Protein AF-A0A958IWP4-F1 (afdb_monomer_lite)

Foldseek 3Di:
DDAPDPFKDKDKDKPQPVQDFDDPDPVPDTDDGIDIDIDIGGDD

pLDDT: mean 83.2, std 6.79, range [69.75, 92.62]

Sequence (44 aa):
AYQFNPRWQVTLGIENLLDLRYRPYSSGIAAAGRNVIVGLRAGF

Structure (mmCIF, N/CA/C/O backbone):
data_AF-A0A958IWP4-F1
#
_entry.id   AF-A0A958IWP4-F1
#
loop_
_atom_site.group_PDB
_atom_site.id
_atom_site.type_symbol
_atom_site.label_atom_id
_atom_site.label_alt_id
_atom_site.label_comp_id
_atom_site.label_asym_id
_atom_site.label_entity_id
_atom_site.label_seq_id
_atom_site.pdbx_PDB_ins_code
_atom_site.Cartn_x
_atom_site.Cartn_y
_atom_site.Cartn_z
_atom_site.occupancy
_atom_site.B_iso_or_equiv
_atom_site.auth_seq_id
_atom_site.auth_comp_id
_atom_site.auth_asym_id
_atom_site.auth_atom_id
_atom_site.pdbx_PDB_model_num
ATOM 1 N N . ALA A 1 1 ? 0.187 4.143 7.058 1.00 78.56 1 ALA A N 1
ATOM 2 C CA . ALA A 1 1 ? -0.814 3.380 7.831 1.00 78.56 1 ALA A CA 1
ATOM 3 C C . ALA A 1 1 ? -1.478 4.333 8.809 1.00 78.56 1 ALA A C 1
ATOM 5 O O . ALA A 1 1 ? -0.763 5.074 9.472 1.00 78.56 1 ALA A O 1
ATOM 6 N N . TYR A 1 2 ? -2.805 4.363 8.852 1.00 84.12 2 TYR A N 1
ATOM 7 C CA . TYR A 1 2 ? -3.580 5.209 9.753 1.00 84.12 2 TYR A CA 1
ATOM 8 C C . TYR A 1 2 ? -4.305 4.331 10.773 1.00 84.12 2 TYR A C 1
ATOM 10 O O . TYR A 1 2 ? -4.894 3.307 10.421 1.00 84.12 2 TYR A O 1
ATOM 18 N N . GLN A 1 3 ? -4.221 4.702 12.044 1.00 84.44 3 GLN A N 1
ATOM 19 C CA . GLN A 1 3 ? -4.817 3.953 13.141 1.00 84.44 3 GLN A CA 1
ATOM 20 C C . GLN A 1 3 ? -6.026 4.728 13.655 1.00 84.44 3 GLN A C 1
ATOM 22 O O . GLN A 1 3 ? -5.868 5.804 14.221 1.00 84.44 3 GLN A O 1
ATOM 27 N N . PHE A 1 4 ? -7.224 4.186 13.428 1.00 80.19 4 PHE A N 1
ATOM 28 C CA . PHE A 1 4 ? -8.466 4.800 13.905 1.00 80.19 4 PHE A CA 1
ATOM 29 C C . PHE A 1 4 ? -8.652 4.537 15.405 1.00 80.19 4 PHE A C 1
ATOM 31 O O . PHE A 1 4 ? -8.918 5.459 16.165 1.00 80.19 4 PHE A O 1
ATOM 38 N N . ASN A 1 5 ? -8.416 3.296 15.845 1.00 82.56 5 ASN A N 1
ATOM 39 C CA . ASN A 1 5 ? -8.462 2.879 17.249 1.00 82.56 5 ASN A CA 1
ATOM 40 C C . ASN A 1 5 ? -7.273 1.943 17.544 1.00 82.56 5 ASN A C 1
ATOM 42 O O . ASN A 1 5 ? -6.741 1.336 16.613 1.00 82.56 5 ASN A O 1
ATOM 46 N N . PRO A 1 6 ? -6.897 1.702 18.817 1.00 82.88 6 PRO A N 1
ATOM 47 C CA . PRO A 1 6 ? -5.842 0.740 19.168 1.00 82.88 6 PRO A CA 1
ATOM 48 C C . PRO A 1 6 ? -6.047 -0.643 18.535 1.00 82.88 6 PRO A C 1
ATOM 50 O O . PRO A 1 6 ? -5.090 -1.317 18.170 1.00 82.88 6 PRO A O 1
ATOM 53 N N . ARG A 1 7 ? -7.315 -1.016 18.342 1.00 85.31 7 ARG A N 1
ATOM 54 C CA . ARG A 1 7 ? -7.752 -2.277 17.743 1.00 85.31 7 ARG A CA 1
ATOM 55 C C . ARG A 1 7 ? -7.899 -2.257 16.225 1.00 85.31 7 ARG A C 1
ATOM 57 O O . ARG A 1 7 ? -7.957 -3.329 15.646 1.00 85.31 7 ARG A O 1
ATOM 64 N N . TRP A 1 8 ? -7.974 -1.094 15.580 1.00 89.12 8 TRP A N 1
ATOM 65 C CA . TRP A 1 8 ? -8.284 -0.984 14.151 1.00 89.12 8 TRP A CA 1
ATOM 66 C C . TRP A 1 8 ? -7.257 -0.113 13.429 1.00 89.12 8 TRP A C 1
ATOM 68 O O . TRP A 1 8 ? -7.144 1.089 13.684 1.00 89.12 8 TRP A O 1
ATOM 78 N N . GLN A 1 9 ? -6.531 -0.720 12.492 1.00 89.94 9 GLN A N 1
ATOM 79 C CA . GLN A 1 9 ? -5.527 -0.064 11.661 1.00 89.94 9 GLN A CA 1
ATOM 80 C C . GLN A 1 9 ? -5.843 -0.278 10.179 1.00 89.94 9 GLN A C 1
ATOM 82 O O . GLN A 1 9 ? -6.078 -1.399 9.736 1.00 89.94 9 GLN A O 1
ATOM 87 N N . VAL A 1 10 ? -5.809 0.807 9.409 1.00 91.06 10 VAL A N 1
ATOM 88 C CA . VAL A 1 10 ? -5.979 0.799 7.955 1.00 91.06 10 VAL A CA 1
ATOM 89 C C . VAL A 1 10 ? -4.653 1.170 7.299 1.00 91.06 10 VAL A C 1
ATOM 91 O O . VAL A 1 10 ? -4.004 2.153 7.661 1.00 91.06 10 VAL A O 1
ATOM 94 N N . THR A 1 11 ? -4.244 0.399 6.301 1.00 91.12 11 THR A N 1
ATOM 95 C CA . THR A 1 11 ? -3.039 0.650 5.514 1.00 91.12 11 THR A CA 1
ATOM 96 C C . THR A 1 11 ? -3.415 0.787 4.051 1.00 91.12 11 THR A C 1
ATOM 98 O O . THR A 1 11 ? -4.082 -0.075 3.491 1.00 91.12 11 THR A O 1
ATOM 101 N N . LEU A 1 12 ? -2.957 1.875 3.441 1.00 91.44 12 LEU A N 1
ATOM 102 C CA . LEU A 1 12 ? -3.002 2.094 2.004 1.00 91.44 12 LEU A CA 1
ATOM 103 C C . LEU A 1 12 ? -1.557 2.130 1.514 1.00 91.44 12 LEU A C 1
ATOM 105 O O . LEU A 1 12 ? -0.750 2.899 2.041 1.00 91.44 12 LEU A O 1
ATOM 109 N N . GLY A 1 13 ? -1.234 1.267 0.561 1.00 90.25 13 GLY A N 1
ATOM 110 C CA . GLY A 1 13 ? 0.044 1.216 -0.132 1.00 90.25 13 GLY A CA 1
ATOM 111 C C . GLY A 1 13 ? -0.196 1.300 -1.632 1.00 90.25 13 GLY A C 1
ATOM 112 O O . GLY A 1 13 ? -1.129 0.695 -2.15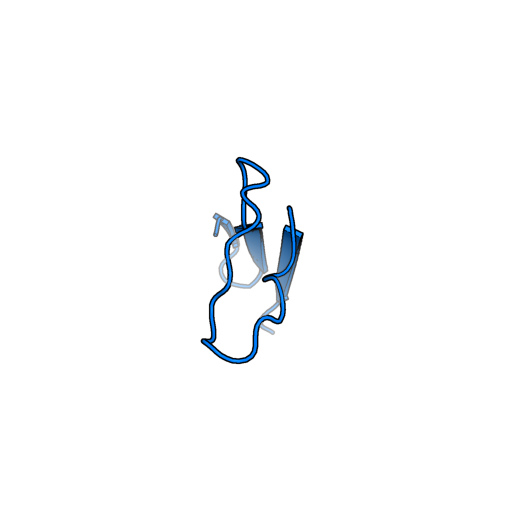0 1.00 90.25 13 GLY A O 1
ATOM 113 N N . ILE A 1 14 ? 0.630 2.067 -2.331 1.00 89.38 14 ILE A N 1
ATOM 114 C CA . ILE A 1 14 ? 0.639 2.104 -3.792 1.00 89.38 14 ILE A CA 1
ATOM 115 C C . ILE A 1 14 ? 2.062 1.775 -4.213 1.00 89.38 14 ILE A C 1
ATOM 117 O O . ILE A 1 14 ? 2.998 2.458 -3.799 1.00 89.38 14 ILE A O 1
ATOM 121 N N . GLU A 1 15 ? 2.224 0.738 -5.022 1.00 88.06 15 GLU A N 1
ATOM 122 C CA . GLU A 1 15 ? 3.503 0.388 -5.624 1.00 88.06 15 GLU A CA 1
ATOM 123 C C . GLU A 1 15 ? 3.489 0.808 -7.090 1.00 88.06 15 GLU A C 1
ATOM 125 O O . GLU A 1 15 ? 2.466 0.733 -7.775 1.00 88.06 15 GLU A O 1
ATOM 130 N N . ASN A 1 16 ? 4.646 1.262 -7.570 1.00 84.69 16 ASN A N 1
ATOM 131 C CA . ASN A 1 16 ? 4.832 1.673 -8.957 1.00 84.69 16 ASN A CA 1
ATOM 132 C C . ASN A 1 16 ? 3.828 2.759 -9.412 1.00 84.69 16 ASN A C 1
ATOM 134 O O . ASN A 1 16 ? 3.133 2.629 -10.418 1.00 84.69 16 ASN A O 1
ATOM 138 N N . LEU A 1 17 ? 3.751 3.858 -8.646 1.00 82.25 17 LEU A N 1
ATOM 139 C CA . LEU A 1 17 ? 2.831 4.979 -8.899 1.00 82.25 17 LEU A CA 1
ATOM 140 C C . LEU A 1 17 ? 2.984 5.578 -10.310 1.00 82.25 17 LEU A C 1
ATOM 142 O O . LEU A 1 17 ? 1.996 5.991 -10.913 1.00 82.25 17 LEU A O 1
ATOM 146 N N . LEU A 1 18 ? 4.216 5.602 -10.824 1.00 83.12 18 LEU A N 1
ATOM 147 C CA . LEU A 1 18 ? 4.565 6.137 -12.142 1.00 83.12 18 LEU A CA 1
ATOM 148 C C . LEU A 1 18 ? 4.423 5.109 -13.279 1.00 83.12 18 LEU A C 1
ATOM 150 O O . LEU A 1 18 ? 4.755 5.431 -14.414 1.00 83.12 18 LEU A O 1
ATOM 154 N N . ASP A 1 19 ? 3.958 3.890 -12.978 1.00 77.38 19 ASP A N 1
ATOM 155 C CA . ASP A 1 19 ? 3.810 2.781 -13.931 1.00 77.38 19 ASP A CA 1
ATOM 156 C C . ASP A 1 19 ? 5.085 2.511 -14.755 1.00 77.38 19 ASP A C 1
ATOM 158 O O . ASP A 1 19 ? 5.072 2.225 -15.954 1.00 77.38 19 ASP A O 1
ATOM 162 N N . LEU A 1 20 ? 6.237 2.626 -14.093 1.00 79.31 20 LEU A N 1
ATOM 163 C CA . LEU A 1 20 ? 7.532 2.364 -14.694 1.00 79.31 20 LEU A CA 1
ATOM 164 C C . LEU A 1 20 ? 7.711 0.856 -14.841 1.00 79.31 20 LEU A C 1
ATOM 166 O O . LEU A 1 20 ? 7.742 0.107 -13.864 1.00 79.31 20 LEU A O 1
ATOM 170 N N . ARG A 1 21 ? 7.889 0.390 -16.077 1.00 75.75 21 ARG A N 1
ATOM 171 C CA . ARG A 1 21 ? 8.302 -0.993 -16.340 1.00 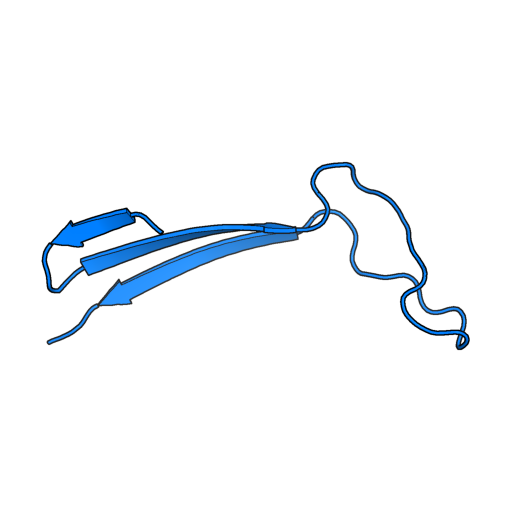75.75 21 ARG A CA 1
ATOM 172 C C . ARG A 1 21 ? 9.801 -1.118 -16.099 1.00 75.75 21 ARG A C 1
ATOM 174 O O . ARG A 1 21 ? 10.600 -0.883 -17.000 1.00 75.75 21 ARG A O 1
ATOM 181 N N . TYR A 1 22 ? 10.179 -1.506 -14.886 1.00 72.62 22 TYR A N 1
ATOM 182 C CA . TYR A 1 22 ? 11.554 -1.871 -14.554 1.00 72.62 22 TYR A CA 1
ATOM 183 C C . TYR A 1 22 ? 11.720 -3.396 -14.537 1.00 72.62 22 TYR A C 1
ATOM 185 O O . TYR A 1 22 ? 10.757 -4.147 -14.379 1.00 72.62 22 TYR A O 1
ATOM 193 N N . ARG A 1 23 ? 12.946 -3.872 -14.755 1.00 77.25 23 ARG A N 1
ATOM 194 C CA . ARG A 1 23 ? 13.295 -5.298 -14.726 1.00 77.25 23 ARG A CA 1
ATOM 195 C C . ARG A 1 23 ? 14.100 -5.551 -13.449 1.00 77.25 23 ARG A C 1
ATOM 197 O O . ARG A 1 23 ? 15.268 -5.176 -13.416 1.00 77.25 23 ARG A O 1
ATOM 204 N N . PRO A 1 24 ? 13.495 -6.118 -12.391 1.00 71.44 24 PRO A N 1
ATOM 205 C CA . PRO A 1 24 ? 14.164 -6.296 -11.104 1.00 71.44 24 PRO A CA 1
ATOM 206 C C . PRO A 1 24 ? 15.248 -7.381 -11.153 1.00 71.44 24 PRO A C 1
ATOM 208 O O . PRO A 1 24 ? 16.146 -7.378 -10.318 1.00 71.44 24 PRO A O 1
ATOM 211 N N . TYR A 1 25 ? 15.195 -8.277 -12.146 1.00 74.75 25 TYR A N 1
ATOM 212 C CA . TYR A 1 25 ? 16.165 -9.351 -12.340 1.00 74.75 25 TYR A CA 1
ATOM 213 C C . TYR A 1 25 ? 16.708 -9.367 -13.771 1.00 74.75 25 TYR A C 1
ATOM 215 O O . TYR A 1 25 ? 15.972 -9.144 -14.737 1.00 74.75 25 TYR A O 1
ATOM 223 N N . SER A 1 26 ? 17.982 -9.743 -13.916 1.00 73.38 26 SER A N 1
ATOM 224 C CA . SER A 1 26 ? 18.636 -9.957 -15.218 1.00 73.38 26 SER A CA 1
ATOM 225 C C . SER A 1 26 ? 18.028 -11.101 -16.044 1.00 73.38 26 SER A C 1
ATOM 227 O O . SER A 1 26 ? 18.424 -11.300 -17.186 1.00 73.38 26 SER A O 1
ATOM 229 N N . SER A 1 27 ? 17.043 -11.832 -15.507 1.00 69.75 27 SER A N 1
ATOM 230 C CA . SER A 1 27 ? 16.261 -12.850 -16.224 1.00 69.75 27 SER A CA 1
ATOM 231 C C . SER A 1 27 ? 15.281 -12.268 -17.253 1.00 69.75 27 SER A C 1
ATOM 233 O O . SER A 1 27 ? 14.643 -13.017 -17.987 1.00 69.75 27 SER A O 1
ATOM 235 N N . GLY A 1 28 ? 15.136 -10.939 -17.319 1.00 71.69 28 GLY A N 1
ATOM 236 C CA . GLY A 1 28 ? 14.317 -10.262 -18.325 1.00 71.69 28 GLY A CA 1
ATOM 237 C C . GLY A 1 28 ? 12.825 -10.179 -17.990 1.00 71.69 28 GLY A C 1
ATOM 238 O O . GLY A 1 28 ? 12.087 -9.545 -18.747 1.00 71.69 28 GLY A O 1
ATOM 239 N N . ILE A 1 29 ? 12.388 -10.736 -16.859 1.00 75.38 29 ILE A N 1
ATOM 240 C CA . ILE A 1 29 ? 11.006 -10.648 -16.374 1.00 75.38 29 ILE A CA 1
ATOM 241 C C . ILE A 1 29 ? 10.749 -9.220 -15.873 1.00 75.38 29 ILE A C 1
ATOM 243 O O . ILE A 1 29 ? 11.506 -8.689 -15.060 1.00 75.38 29 ILE A O 1
ATOM 247 N N . ALA A 1 30 ? 9.703 -8.575 -16.390 1.00 74.06 30 ALA A N 1
ATOM 248 C CA . ALA A 1 30 ? 9.314 -7.236 -15.956 1.00 74.06 30 ALA A CA 1
ATOM 249 C C . ALA A 1 30 ? 8.674 -7.286 -14.559 1.00 74.06 30 ALA A C 1
ATOM 251 O O . ALA A 1 30 ? 7.925 -8.216 -14.260 1.00 74.06 30 ALA A O 1
ATOM 252 N N . ALA A 1 31 ? 8.955 -6.283 -13.720 1.00 77.12 31 ALA A N 1
ATOM 253 C CA . ALA A 1 31 ? 8.232 -6.086 -12.467 1.00 77.12 31 ALA A CA 1
ATOM 254 C C . ALA A 1 31 ? 6.733 -5.888 -12.729 1.00 77.12 31 ALA A C 1
ATOM 256 O O . ALA A 1 31 ? 6.326 -5.486 -13.825 1.00 77.12 31 ALA A O 1
ATOM 257 N N . ALA A 1 32 ? 5.925 -6.126 -11.695 1.00 78.62 32 ALA A N 1
ATOM 258 C CA . ALA A 1 32 ? 4.529 -5.717 -11.700 1.00 78.62 32 ALA A CA 1
ATOM 259 C C . ALA A 1 32 ? 4.428 -4.210 -12.008 1.00 78.62 32 ALA A C 1
ATOM 261 O O . ALA A 1 32 ? 5.253 -3.410 -11.552 1.00 78.62 32 ALA A O 1
ATOM 262 N N . GLY A 1 33 ? 3.437 -3.839 -12.824 1.00 84.62 33 GLY A N 1
ATOM 263 C CA . GLY A 1 33 ? 3.111 -2.439 -13.109 1.00 84.62 33 GLY A CA 1
ATOM 264 C C . GLY A 1 33 ? 2.554 -1.738 -11.869 1.00 84.62 33 GLY A C 1
ATOM 265 O O . GLY A 1 33 ? 2.867 -2.107 -10.736 1.00 84.62 33 GLY A O 1
ATOM 266 N 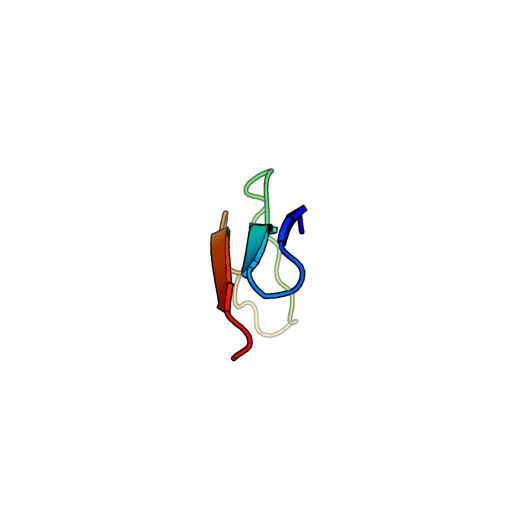N . ARG A 1 34 ? 1.690 -0.743 -12.057 1.00 89.69 34 ARG A N 1
ATOM 267 C CA . ARG A 1 34 ? 0.999 -0.102 -10.9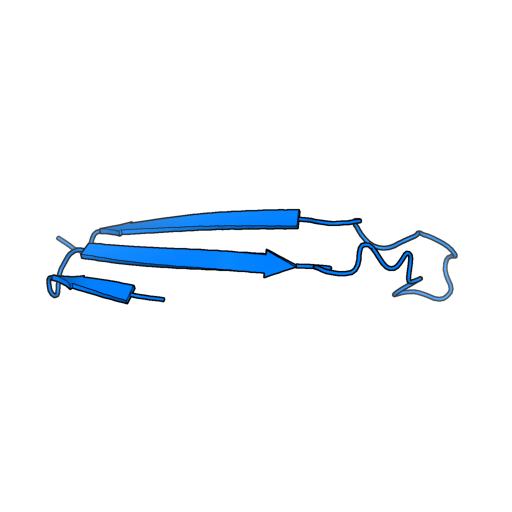29 1.00 89.69 34 ARG A CA 1
ATOM 268 C C . ARG A 1 34 ? 0.194 -1.104 -10.090 1.00 89.69 34 ARG A C 1
ATOM 270 O O . ARG A 1 34 ? -0.709 -1.763 -10.603 1.00 89.69 34 ARG A O 1
ATOM 277 N N . ASN A 1 35 ? 0.466 -1.146 -8.788 1.00 89.00 35 ASN A N 1
ATOM 278 C CA . ASN A 1 35 ? -0.221 -2.004 -7.826 1.00 89.00 35 ASN A CA 1
ATOM 279 C C . ASN A 1 35 ? -0.783 -1.170 -6.664 1.00 89.00 35 ASN A C 1
ATOM 281 O O . ASN A 1 35 ? -0.161 -0.205 -6.220 1.00 89.00 35 ASN A O 1
ATOM 285 N N . VAL A 1 36 ? -1.969 -1.527 -6.171 1.00 90.44 36 VAL A N 1
ATOM 286 C CA . VAL A 1 36 ? -2.633 -0.836 -5.057 1.00 90.44 36 VAL A CA 1
ATOM 287 C C . VAL A 1 36 ? -2.989 -1.865 -3.998 1.00 90.44 36 VAL A C 1
ATOM 289 O O . VAL A 1 36 ? -3.710 -2.823 -4.261 1.00 90.44 36 VAL A O 1
ATOM 292 N N . ILE A 1 37 ? -2.485 -1.652 -2.788 1.00 92.62 37 ILE A N 1
ATOM 293 C CA . ILE A 1 37 ? -2.617 -2.558 -1.654 1.00 92.62 37 ILE A CA 1
ATOM 294 C C . ILE A 1 37 ? -3.426 -1.850 -0.573 1.00 92.62 37 ILE A C 1
ATOM 296 O O . ILE A 1 37 ? -3.040 -0.792 -0.073 1.00 92.62 37 ILE A O 1
ATOM 300 N N . VAL A 1 38 ? -4.543 -2.457 -0.184 1.00 91.31 38 VAL A N 1
ATOM 301 C CA . VAL A 1 38 ? -5.386 -1.988 0.919 1.00 91.31 38 VAL A CA 1
ATOM 302 C C . VAL A 1 38 ? -5.417 -3.070 1.985 1.00 91.31 38 VAL A C 1
ATOM 304 O O . VAL A 1 38 ? -5.764 -4.215 1.708 1.00 91.31 38 VAL A O 1
ATOM 307 N N . GLY A 1 39 ? -5.034 -2.712 3.205 1.00 91.50 39 GLY A N 1
ATOM 308 C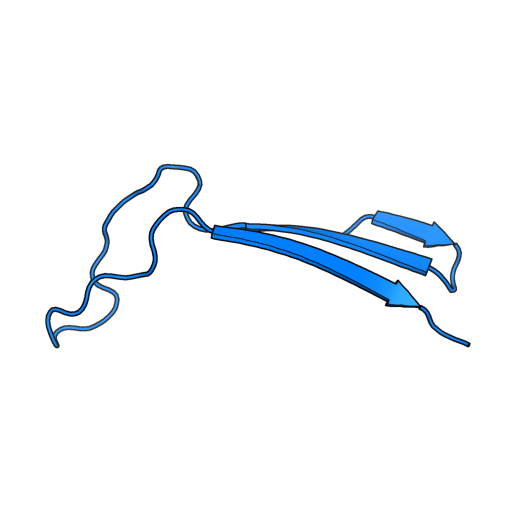 CA . GLY A 1 39 ? -5.008 -3.612 4.349 1.00 91.50 39 GLY A CA 1
ATOM 309 C C . GLY A 1 39 ? -5.867 -3.084 5.488 1.00 91.50 39 GLY A C 1
ATOM 310 O O . GLY A 1 39 ? -5.743 -1.923 5.874 1.00 91.50 39 GLY A O 1
ATOM 311 N N . LEU A 1 40 ? -6.695 -3.956 6.059 1.00 91.31 40 LEU A N 1
ATOM 312 C CA . LEU A 1 40 ? -7.408 -3.721 7.310 1.00 91.31 40 LEU A CA 1
ATOM 313 C C . LEU A 1 40 ? -6.866 -4.696 8.354 1.00 91.31 40 LEU A C 1
ATOM 315 O O . LEU A 1 40 ? -6.881 -5.908 8.148 1.00 91.31 40 LEU A O 1
ATOM 319 N N . ARG A 1 41 ? -6.373 -4.172 9.472 1.00 90.25 41 ARG A N 1
ATOM 320 C CA . ARG A 1 41 ? -5.873 -4.954 10.602 1.00 90.25 41 ARG A CA 1
ATOM 321 C C . ARG A 1 41 ? -6.764 -4.700 11.813 1.00 90.25 41 ARG A C 1
ATOM 323 O O . ARG A 1 41 ? -6.917 -3.554 12.233 1.00 90.25 41 ARG A O 1
ATOM 330 N N . ALA A 1 42 ? -7.307 -5.783 12.365 1.00 89.12 42 ALA A N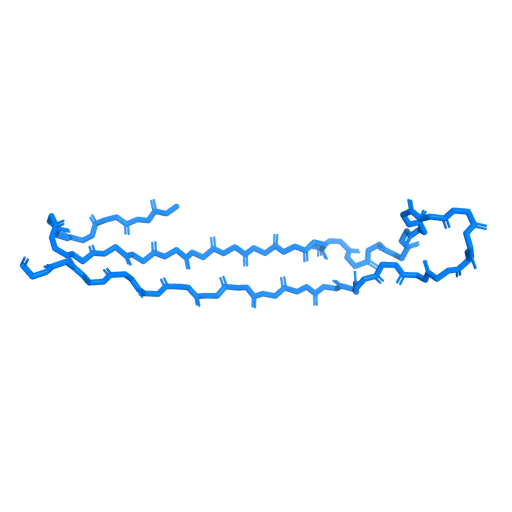 1
ATOM 331 C CA . ALA A 1 42 ? -8.083 -5.796 13.598 1.00 89.12 42 ALA A CA 1
ATOM 332 C C . ALA A 1 42 ? -7.339 -6.604 14.676 1.00 89.12 42 ALA A C 1
ATOM 334 O O . ALA A 1 42 ? -6.908 -7.724 14.404 1.00 89.12 42 ALA A O 1
ATOM 335 N N . GLY A 1 43 ? -7.170 -6.044 15.872 1.00 85.38 43 GLY A N 1
ATOM 336 C CA . GLY A 1 43 ? -6.659 -6.744 17.055 1.00 85.38 43 GLY A CA 1
ATOM 337 C C . GLY A 1 43 ? -7.760 -6.884 18.104 1.00 85.38 43 GLY A C 1
ATOM 338 O O . GLY A 1 43 ? -8.408 -5.886 18.428 1.00 85.38 43 GLY A O 1
ATOM 339 N N . PHE A 1 44 ? -7.996 -8.102 18.599 1.00 78.56 44 PHE A N 1
ATOM 340 C CA . PHE A 1 44 ? -8.989 -8.402 19.639 1.00 78.56 44 PHE A CA 1
ATOM 341 C C . PHE A 1 44 ? -8.376 -8.323 21.038 1.00 78.56 44 PHE A C 1
ATOM 343 O O . PHE A 1 44 ? -7.288 -8.900 21.238 1.00 78.56 44 PHE A O 1
#

Secondary structure (DSSP, 8-state):
-EEEETTEEEEEEEE-TT-----SSTT-PPPP-SEEEEEEEE--

Radius of gyration: 15.4 Å; chains: 1; bounding box: 28×19×38 Å